Protein AF-A0A7X8X219-F1 (afdb_monomer_lite)

pLDDT: mean 74.08, std 13.97, range [48.91, 96.44]

Sequence (73 aa):
MQISLKHSNMKIRKKITNILYHIMMIIICLIALYPFVWTFTASFKTASQIYSGNPFKIIPNPFTLENYRQLFS

Radius of gyration: 24.03 Å; chains: 1; bounding box: 53×21×67 Å

Foldseek 3Di:
DPPVPPVVVVVVVVVVVVVVVVVVVVVVVVVVCVVVLLVVQVQQEDPCCCVVNDSNPSHHVPRHPVVVVVVVD

Secondary structure (DSSP, 8-state):
--STTHHHHHHHHHHHHHHHHHHHHHHHHHHHHHHHHHHHHHTTS-HHHHHHS-TT--S-SS---HHHHHH--

Structure (mmCIF, N/CA/C/O backbone):
data_AF-A0A7X8X219-F1
#
_entry.id   AF-A0A7X8X219-F1
#
loop_
_atom_site.group_PDB
_atom_site.id
_atom_site.type_symbol
_atom_site.label_atom_id
_atom_site.label_alt_id
_atom_site.label_comp_id
_atom_site.label_asym_id
_atom_site.label_entity_id
_atom_site.label_seq_id
_atom_site.pdbx_PDB_ins_code
_atom_site.Cartn_x
_atom_site.Cartn_y
_atom_site.Cartn_z
_atom_site.occupancy
_atom_site.B_iso_or_equiv
_atom_site.auth_seq_id
_atom_site.auth_comp_id
_atom_site.auth_asym_id
_atom_site.auth_atom_id
_atom_site.pdbx_PDB_model_num
ATOM 1 N N . MET A 1 1 ? -33.241 -2.780 43.093 1.00 48.91 1 MET A N 1
ATOM 2 C CA . MET A 1 1 ? -33.346 -3.158 41.663 1.00 48.91 1 MET A CA 1
ATOM 3 C C . MET A 1 1 ? -32.565 -2.185 40.754 1.00 48.91 1 MET A C 1
ATOM 5 O O . MET A 1 1 ? -33.105 -1.686 39.788 1.00 48.91 1 MET A O 1
ATOM 9 N N . GLN A 1 2 ? -31.291 -1.884 41.056 1.00 54.22 2 GLN A N 1
ATOM 10 C CA . GLN A 1 2 ? -30.434 -0.976 40.249 1.00 54.22 2 GLN A CA 1
ATOM 11 C C . GLN A 1 2 ? -29.086 -1.618 39.857 1.00 54.22 2 GLN A C 1
ATOM 13 O O . GLN A 1 2 ? -28.291 -1.060 39.109 1.00 54.22 2 GLN A O 1
ATOM 18 N N . ILE A 1 3 ? -28.821 -2.832 40.344 1.00 58.16 3 ILE A N 1
ATOM 19 C CA . ILE A 1 3 ? -27.518 -3.498 40.215 1.00 58.16 3 ILE A CA 1
ATOM 20 C C . ILE A 1 3 ? -27.404 -4.235 38.861 1.00 58.16 3 ILE A C 1
ATOM 22 O O . ILE A 1 3 ? -26.309 -4.429 38.341 1.00 58.16 3 ILE A O 1
ATOM 26 N N . SER A 1 4 ? -28.538 -4.568 38.227 1.00 51.34 4 SER A N 1
ATOM 27 C CA . SER A 1 4 ? -28.587 -5.371 36.994 1.00 51.34 4 SER A CA 1
ATOM 28 C C . SER A 1 4 ? -28.229 -4.606 35.710 1.00 51.34 4 SER A C 1
ATOM 30 O O . SER A 1 4 ? -27.870 -5.234 34.717 1.00 51.34 4 SER A O 1
ATOM 32 N N . LEU A 1 5 ? -28.286 -3.267 35.697 1.00 57.62 5 LEU A N 1
ATOM 33 C CA . LEU A 1 5 ? -28.077 -2.472 34.471 1.00 57.62 5 LEU A CA 1
ATOM 34 C C . LEU A 1 5 ? -26.619 -2.023 34.256 1.00 57.62 5 LEU A C 1
ATOM 36 O O . LEU A 1 5 ? -26.247 -1.587 33.166 1.00 57.62 5 LEU A O 1
ATOM 40 N N . LYS A 1 6 ? -25.747 -2.162 35.263 1.00 51.88 6 LYS A N 1
ATOM 41 C CA . LYS A 1 6 ? -24.342 -1.720 35.168 1.00 51.88 6 LYS A CA 1
ATOM 42 C C . LYS A 1 6 ? -23.436 -2.732 34.450 1.00 51.88 6 LYS A C 1
ATOM 44 O O . LYS A 1 6 ? -22.409 -2.356 33.888 1.00 51.88 6 LYS A O 1
ATOM 49 N N . HIS A 1 7 ? -23.823 -4.008 34.419 1.00 51.62 7 HIS A N 1
ATOM 50 C CA . HIS A 1 7 ? -22.976 -5.089 33.905 1.00 51.62 7 HIS A CA 1
ATOM 51 C C . HIS A 1 7 ? -22.947 -5.181 32.362 1.00 51.62 7 HIS A C 1
ATOM 53 O O . HIS A 1 7 ? -21.965 -5.665 31.796 1.00 51.62 7 HIS A O 1
ATOM 59 N N . SER A 1 8 ? -23.973 -4.679 31.658 1.00 54.00 8 SER A N 1
ATOM 60 C CA . SER A 1 8 ? -24.014 -4.685 30.181 1.00 54.00 8 SER A CA 1
ATOM 61 C C . SER A 1 8 ? -23.024 -3.686 29.567 1.00 54.00 8 SER A C 1
ATOM 63 O O . SER A 1 8 ? -22.328 -3.998 28.598 1.00 54.00 8 SER A O 1
ATOM 65 N N . ASN A 1 9 ? -22.879 -2.517 30.194 1.00 56.28 9 ASN A N 1
ATOM 66 C CA . ASN A 1 9 ? -22.030 -1.421 29.728 1.00 56.28 9 ASN A CA 1
ATOM 67 C C . ASN A 1 9 ? -20.534 -1.782 29.706 1.00 56.28 9 ASN A C 1
ATOM 69 O O . ASN A 1 9 ? -19.806 -1.370 28.804 1.00 56.28 9 ASN A O 1
ATOM 73 N N . MET A 1 10 ? -20.070 -2.598 30.658 1.00 60.41 10 MET A N 1
ATOM 74 C CA . MET A 1 10 ? -18.670 -3.041 30.737 1.00 60.41 10 MET A CA 1
ATOM 75 C C . MET A 1 10 ? -18.291 -3.986 29.586 1.00 60.41 10 MET A C 1
ATOM 77 O O . MET A 1 10 ? -17.202 -3.876 29.020 1.00 60.41 10 MET A O 1
ATOM 81 N N . LYS A 1 11 ? -19.196 -4.905 29.217 1.00 62.00 11 LYS A N 1
ATOM 82 C CA . LYS A 1 11 ? -18.974 -5.878 28.134 1.00 62.00 11 LYS A CA 1
ATOM 83 C C . LYS A 1 11 ? -19.013 -5.207 26.757 1.00 62.00 11 LYS A C 1
ATOM 85 O O . LYS A 1 11 ? -18.173 -5.506 25.911 1.00 62.00 11 LYS A O 1
ATOM 90 N N . ILE A 1 12 ? -19.933 -4.261 26.558 1.00 73.19 12 ILE A N 1
ATOM 91 C CA . ILE A 1 12 ? -20.068 -3.493 25.309 1.00 73.19 12 ILE A CA 1
ATOM 92 C C . ILE A 1 12 ? -18.857 -2.585 25.078 1.00 73.19 12 ILE A C 1
ATOM 94 O O . ILE A 1 12 ? -18.284 -2.616 23.991 1.00 73.19 12 ILE A O 1
ATOM 98 N N . ARG A 1 13 ? -18.399 -1.850 26.103 1.00 73.06 13 ARG A N 1
ATOM 99 C CA . ARG A 1 13 ? -17.184 -1.020 26.004 1.00 73.06 13 ARG A CA 1
ATOM 100 C C . ARG A 1 13 ? -15.957 -1.852 25.631 1.00 73.06 13 ARG A C 1
ATOM 102 O O . ARG A 1 13 ? -15.259 -1.493 24.692 1.00 73.06 13 ARG A O 1
ATOM 109 N N . LYS A 1 14 ? -15.751 -3.009 26.279 1.00 77.25 14 LYS A N 1
ATOM 110 C CA . LYS A 1 14 ? -14.667 -3.942 25.919 1.00 77.25 14 LYS A CA 1
ATOM 111 C C . LYS A 1 14 ? -14.765 -4.432 24.472 1.00 77.25 14 LYS A C 1
ATOM 113 O O . LYS A 1 14 ? -13.748 -4.479 23.788 1.00 77.25 14 LYS A O 1
ATOM 118 N N . LYS A 1 15 ? -15.968 -4.766 23.988 1.00 82.12 15 LYS A N 1
ATOM 119 C CA . LYS A 1 15 ? -16.172 -5.225 22.604 1.00 82.12 15 LYS A CA 1
ATOM 120 C C . LYS A 1 15 ? -15.839 -4.129 21.586 1.00 82.12 15 LYS A C 1
ATOM 122 O O . LYS A 1 15 ? -15.158 -4.411 20.607 1.00 82.12 15 LYS A O 1
ATOM 127 N N . ILE A 1 16 ? -16.258 -2.888 21.846 1.00 88.50 16 ILE A N 1
ATOM 128 C CA . ILE A 1 16 ? -15.967 -1.727 20.990 1.00 88.50 16 ILE A CA 1
ATOM 129 C C . ILE A 1 16 ? -14.465 -1.429 20.967 1.00 88.50 16 ILE A C 1
ATOM 131 O O . ILE A 1 16 ? -13.899 -1.288 19.888 1.00 88.50 16 ILE A O 1
ATOM 135 N N . THR A 1 17 ? -13.804 -1.392 22.128 1.00 87.19 17 THR A N 1
ATOM 136 C CA . THR A 1 17 ? -12.349 -1.184 22.200 1.00 87.19 17 THR A CA 1
ATOM 137 C C . THR A 1 17 ? -11.593 -2.268 21.437 1.00 8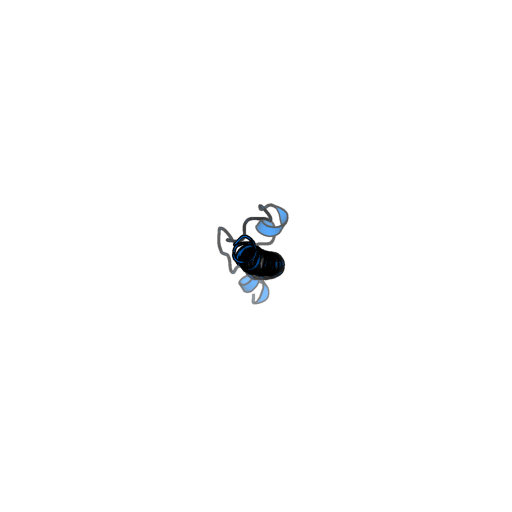7.19 17 THR A C 1
ATOM 139 O O . THR A 1 17 ? -10.651 -1.957 20.714 1.00 87.19 17 THR A O 1
ATOM 142 N N . ASN A 1 18 ? -12.026 -3.527 21.540 1.00 91.88 18 ASN A N 1
ATOM 143 C CA . ASN A 1 18 ? -11.383 -4.623 20.824 1.00 91.88 18 ASN A CA 1
ATOM 144 C C . ASN A 1 18 ? -11.558 -4.493 19.301 1.00 91.88 18 ASN A C 1
ATOM 146 O O . ASN A 1 18 ? -10.590 -4.641 18.563 1.00 91.88 18 ASN A O 1
ATOM 150 N N . ILE A 1 19 ? -12.763 -4.149 18.832 1.00 94.56 19 ILE A N 1
ATOM 151 C CA . ILE A 1 19 ? -13.032 -3.896 17.407 1.00 94.56 19 ILE A CA 1
ATOM 152 C C . ILE A 1 19 ? -12.180 -2.730 16.896 1.00 94.56 19 ILE A C 1
ATOM 154 O O . ILE A 1 19 ? -11.533 -2.859 15.860 1.00 94.56 19 ILE A O 1
ATOM 158 N N . LEU A 1 20 ? -12.123 -1.622 17.640 1.00 94.50 20 LEU A N 1
ATOM 159 C CA . LEU A 1 20 ? -11.303 -0.467 17.278 1.00 94.50 20 LEU A CA 1
ATOM 160 C C . LEU A 1 20 ? -9.819 -0.842 17.188 1.00 94.50 20 LEU A C 1
ATOM 162 O O . LEU A 1 20 ? -9.156 -0.463 16.229 1.00 94.50 20 LEU A O 1
ATOM 166 N N . TYR A 1 21 ? -9.317 -1.634 18.137 1.00 94.75 21 TYR A N 1
ATOM 167 C CA . TYR A 1 21 ? -7.944 -2.136 18.110 1.00 94.75 21 TYR A CA 1
ATOM 168 C C . TYR A 1 21 ? -7.660 -2.970 16.855 1.00 94.75 21 TYR A C 1
ATOM 170 O O . TYR A 1 21 ? -6.630 -2.785 16.212 1.00 94.75 21 TYR A O 1
ATOM 178 N N . HIS A 1 22 ? -8.588 -3.848 16.466 1.00 94.44 22 HIS A N 1
ATOM 179 C CA . HIS A 1 22 ? -8.421 -4.676 15.269 1.00 94.44 22 HIS A CA 1
ATOM 180 C C . HIS A 1 22 ? -8.440 -3.821 13.997 1.00 94.44 22 HIS A C 1
ATOM 182 O O . HIS A 1 22 ? -7.598 -4.012 13.125 1.00 94.44 22 HIS A O 1
ATOM 188 N N . ILE A 1 23 ? -9.336 -2.832 13.911 1.00 96.44 23 ILE A N 1
ATOM 189 C CA . ILE A 1 23 ? -9.381 -1.885 12.786 1.00 96.44 23 ILE A CA 1
ATOM 190 C C . ILE A 1 23 ? -8.070 -1.095 12.689 1.00 96.44 23 ILE A C 1
ATOM 192 O O . ILE A 1 23 ? -7.495 -0.993 11.609 1.00 96.44 23 ILE A O 1
ATOM 196 N N . MET A 1 24 ? -7.566 -0.581 13.814 1.00 96.25 24 MET A N 1
ATOM 197 C CA . MET A 1 24 ? -6.281 0.123 13.871 1.00 96.25 24 MET A CA 1
ATOM 198 C C . MET A 1 24 ? -5.128 -0.774 13.407 1.00 96.25 24 MET A C 1
ATOM 200 O O . MET A 1 24 ? -4.318 -0.342 12.593 1.00 96.25 24 MET A O 1
ATOM 204 N N . MET A 1 25 ? -5.085 -2.032 13.852 1.00 95.31 25 MET A N 1
ATOM 205 C CA . MET A 1 25 ? -4.074 -2.999 13.409 1.00 95.31 25 MET A CA 1
ATOM 206 C C . MET A 1 25 ? -4.146 -3.293 11.909 1.00 95.31 25 MET A C 1
ATOM 208 O O . MET A 1 25 ? -3.110 -3.331 11.246 1.00 95.31 25 MET A O 1
ATOM 212 N N . ILE A 1 26 ? -5.350 -3.438 11.348 1.00 95.69 26 ILE A N 1
ATOM 213 C CA . ILE A 1 26 ? -5.539 -3.621 9.902 1.00 95.69 26 ILE A CA 1
ATOM 214 C C . ILE A 1 26 ? -5.018 -2.400 9.136 1.00 95.69 26 ILE A C 1
ATOM 216 O O . ILE A 1 26 ? -4.293 -2.561 8.158 1.00 95.69 26 ILE A O 1
ATOM 220 N N . ILE A 1 27 ? -5.325 -1.183 9.594 1.00 95.88 27 ILE A N 1
ATOM 221 C CA . ILE A 1 27 ? -4.840 0.053 8.965 1.00 95.88 27 ILE A CA 1
ATOM 222 C C . ILE A 1 27 ? -3.310 0.120 9.003 1.00 95.88 27 ILE A C 1
ATOM 224 O O . ILE A 1 27 ? -2.691 0.404 7.980 1.00 95.88 27 ILE A O 1
ATOM 228 N N . ILE A 1 28 ? -2.692 -0.193 10.144 1.00 94.38 28 ILE A N 1
ATOM 229 C CA . ILE A 1 28 ? -1.228 -0.240 10.275 1.00 94.38 28 ILE A CA 1
ATOM 230 C C . ILE A 1 28 ? -0.635 -1.254 9.290 1.00 94.38 28 ILE A C 1
ATOM 232 O O . ILE A 1 28 ? 0.345 -0.952 8.612 1.00 94.38 28 ILE A O 1
ATOM 236 N N . CYS A 1 29 ? -1.252 -2.428 9.160 1.00 95.06 29 CYS A N 1
ATOM 237 C CA . CYS A 1 29 ? -0.822 -3.453 8.213 1.00 95.06 29 CYS A CA 1
ATOM 238 C C . CYS A 1 29 ? -0.918 -2.966 6.755 1.00 95.06 29 CYS A C 1
ATOM 240 O O . CYS A 1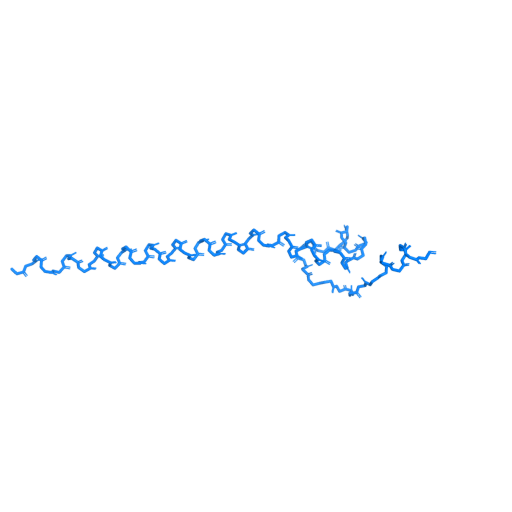 29 ? 0.024 -3.137 5.984 1.00 95.06 29 CYS A O 1
ATOM 242 N N . LEU A 1 30 ? -2.006 -2.284 6.384 1.00 93.38 30 LEU A N 1
ATOM 243 C CA . LEU A 1 30 ? -2.181 -1.701 5.048 1.00 93.38 30 LEU A CA 1
ATOM 244 C C . LEU A 1 30 ? -1.154 -0.599 4.749 1.00 93.38 30 LEU A C 1
ATOM 246 O O . LEU A 1 30 ? -0.615 -0.545 3.644 1.00 93.38 30 LEU A O 1
ATOM 250 N N . ILE A 1 31 ? -0.840 0.248 5.732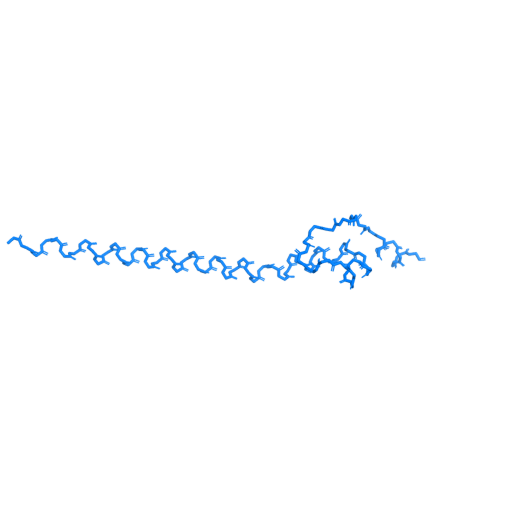 1.00 92.12 31 ILE A N 1
ATOM 251 C CA . ILE A 1 31 ? 0.215 1.265 5.608 1.00 92.12 31 ILE A CA 1
ATOM 252 C C . ILE A 1 31 ? 1.580 0.592 5.430 1.00 92.12 31 ILE A C 1
ATOM 254 O O . ILE A 1 31 ? 2.363 1.015 4.584 1.00 92.12 31 ILE A O 1
ATOM 258 N N . ALA A 1 32 ? 1.856 -0.483 6.170 1.00 90.62 32 ALA A N 1
ATOM 259 C CA . ALA A 1 32 ? 3.092 -1.246 6.023 1.00 90.62 32 ALA A CA 1
ATOM 260 C C . ALA A 1 32 ? 3.197 -1.952 4.658 1.00 90.62 32 ALA A C 1
ATOM 262 O O . ALA A 1 32 ? 4.299 -2.106 4.140 1.00 90.62 32 ALA A O 1
ATOM 263 N N . LEU A 1 33 ? 2.070 -2.336 4.047 1.00 91.31 33 LEU A N 1
ATOM 264 C CA . LEU A 1 33 ? 2.005 -2.918 2.700 1.00 91.31 33 LEU A CA 1
ATOM 265 C C . LEU A 1 33 ? 2.229 -1.885 1.584 1.00 91.31 33 LEU A C 1
ATOM 267 O O . LEU A 1 33 ? 2.702 -2.251 0.507 1.00 91.31 33 LEU A O 1
ATOM 271 N N . TYR A 1 34 ? 1.931 -0.605 1.825 1.00 86.56 34 TYR A N 1
ATOM 272 C CA . TYR A 1 34 ? 2.104 0.470 0.842 1.00 86.56 34 TYR A CA 1
ATOM 273 C C . TYR A 1 34 ? 3.496 0.497 0.174 1.00 86.56 34 TYR A C 1
ATOM 275 O O . TYR A 1 34 ? 3.541 0.446 -1.057 1.00 86.56 34 TYR A O 1
ATOM 283 N N . PRO A 1 35 ? 4.634 0.524 0.904 1.00 85.88 35 PRO A N 1
ATOM 284 C CA . PRO A 1 35 ? 5.959 0.541 0.280 1.00 85.88 35 PRO A CA 1
ATOM 285 C C . PRO A 1 35 ? 6.258 -0.718 -0.548 1.00 85.88 35 PRO A C 1
ATOM 287 O O . PRO A 1 35 ? 6.961 -0.624 -1.555 1.00 85.88 35 PRO A O 1
ATOM 290 N N . PHE A 1 36 ? 5.702 -1.881 -0.190 1.00 87.38 36 PHE A N 1
ATOM 291 C CA . PHE A 1 36 ? 5.862 -3.109 -0.979 1.00 87.38 36 PHE A CA 1
ATOM 292 C C . PHE A 1 36 ? 5.137 -3.009 -2.319 1.00 87.38 36 PHE A C 1
ATOM 294 O O . PHE A 1 36 ? 5.730 -3.278 -3.363 1.00 87.38 36 PHE A O 1
ATOM 301 N N . VAL A 1 37 ? 3.876 -2.568 -2.302 1.00 85.38 37 VAL A N 1
ATOM 302 C CA . VAL A 1 37 ? 3.089 -2.357 -3.527 1.00 85.38 37 VAL A CA 1
ATOM 303 C C . VAL A 1 37 ? 3.740 -1.279 -4.395 1.00 85.38 37 VAL A C 1
ATOM 305 O O . VAL A 1 37 ? 3.877 -1.449 -5.608 1.00 85.38 37 VAL A O 1
ATOM 308 N N . TRP A 1 38 ? 4.205 -0.193 -3.779 1.00 84.88 38 TRP A N 1
ATOM 309 C CA . TRP A 1 38 ? 4.921 0.866 -4.479 1.00 84.88 38 TRP A CA 1
ATOM 310 C C . TRP A 1 38 ? 6.185 0.339 -5.162 1.00 84.88 38 TRP A C 1
ATOM 312 O O . TRP A 1 38 ? 6.368 0.570 -6.351 1.00 84.88 38 TRP A O 1
ATOM 322 N N . THR A 1 39 ? 7.002 -0.448 -4.461 1.00 81.69 39 THR A N 1
ATOM 323 C CA . THR A 1 39 ? 8.239 -1.023 -5.014 1.00 81.69 39 THR A CA 1
ATOM 324 C C . THR A 1 39 ? 7.951 -2.008 -6.145 1.00 81.69 39 THR A C 1
ATOM 326 O O . THR A 1 39 ? 8.584 -1.948 -7.199 1.00 81.69 39 THR A O 1
ATOM 329 N N . PHE A 1 40 ? 6.948 -2.871 -5.974 1.00 82.94 40 PHE A N 1
ATOM 330 C CA . PHE A 1 40 ? 6.527 -3.808 -7.013 1.00 82.94 40 PHE A CA 1
ATOM 331 C C . PHE A 1 40 ? 6.089 -3.075 -8.287 1.00 82.94 40 PHE A C 1
ATOM 333 O O . PHE A 1 40 ? 6.526 -3.409 -9.385 1.00 82.94 40 PHE A O 1
ATOM 340 N N . THR A 1 41 ? 5.280 -2.021 -8.147 1.00 75.94 41 THR A N 1
ATOM 341 C CA . THR A 1 41 ? 4.861 -1.199 -9.294 1.00 75.94 41 THR A CA 1
ATOM 342 C C . THR A 1 41 ? 5.993 -0.349 -9.870 1.00 75.94 41 THR A C 1
ATOM 344 O O . THR A 1 41 ? 6.024 -0.133 -11.082 1.00 75.94 41 THR A O 1
ATOM 347 N N . ALA A 1 42 ? 6.946 0.096 -9.045 1.00 75.12 42 ALA A N 1
ATOM 348 C CA . ALA A 1 42 ? 8.128 0.836 -9.477 1.00 75.12 42 ALA A CA 1
ATOM 349 C C . ALA A 1 42 ? 9.025 0.013 -10.407 1.00 75.12 42 ALA A C 1
ATOM 351 O O . ALA A 1 42 ? 9.587 0.578 -11.342 1.00 75.12 42 ALA A O 1
ATOM 352 N N . SER A 1 43 ? 9.053 -1.313 -10.245 1.00 74.50 43 SER A N 1
ATOM 353 C CA . SER A 1 43 ? 9.721 -2.237 -11.173 1.00 74.50 43 SER A CA 1
ATOM 354 C C . SER A 1 43 ? 9.216 -2.129 -12.623 1.00 74.50 43 SER A C 1
ATOM 356 O O . SER A 1 43 ? 9.935 -2.480 -13.555 1.00 74.50 43 SER A O 1
ATOM 358 N N . PHE A 1 44 ? 7.996 -1.618 -12.830 1.00 74.06 44 PHE A N 1
ATOM 359 C CA . PHE A 1 44 ? 7.375 -1.415 -14.147 1.00 74.06 44 PHE A CA 1
ATOM 360 C C . PHE A 1 44 ? 7.336 0.061 -14.596 1.00 74.06 44 PHE A C 1
ATOM 362 O O . PHE A 1 44 ? 6.789 0.372 -15.658 1.00 74.06 44 PHE A O 1
ATOM 369 N N . LYS A 1 45 ? 7.873 0.994 -13.795 1.00 71.38 45 LYS A N 1
ATOM 370 C CA . LYS A 1 45 ? 7.965 2.428 -14.129 1.00 71.38 45 LYS A CA 1
ATOM 371 C C . LYS A 1 45 ? 9.288 2.726 -14.833 1.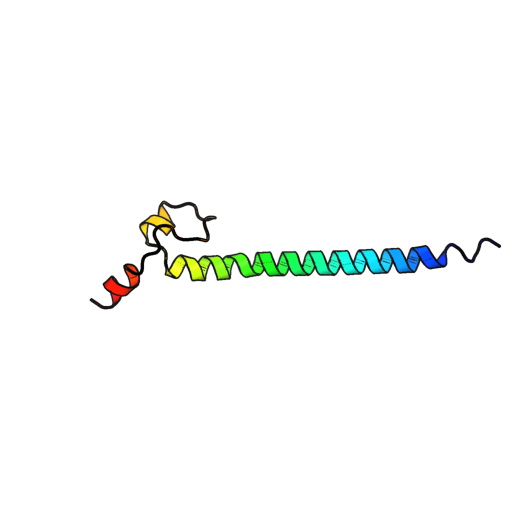00 71.38 45 LYS A C 1
ATOM 373 O O . LYS A 1 45 ? 10.325 2.171 -14.485 1.00 71.38 45 LYS A O 1
ATOM 378 N N . THR A 1 46 ? 9.284 3.652 -15.790 1.00 70.88 46 THR A N 1
ATOM 379 C CA . THR A 1 46 ? 10.534 4.164 -16.384 1.00 70.88 46 THR A CA 1
ATOM 380 C C . THR A 1 46 ? 11.282 5.065 -15.398 1.00 70.88 46 THR A C 1
ATOM 382 O O . THR A 1 46 ? 10.665 5.659 -14.511 1.00 70.88 46 THR A O 1
ATOM 385 N N . ALA A 1 47 ? 12.598 5.244 -15.579 1.00 68.69 47 ALA A N 1
ATOM 386 C CA . ALA A 1 47 ? 13.389 6.167 -14.754 1.00 68.69 47 ALA A CA 1
ATOM 387 C C . ALA A 1 47 ? 12.775 7.583 -14.728 1.00 68.69 47 ALA A C 1
ATOM 389 O O . ALA A 1 47 ? 12.599 8.169 -13.664 1.00 68.69 47 ALA A O 1
ATOM 390 N N . SER A 1 48 ? 12.329 8.096 -15.881 1.00 66.38 48 SER A N 1
ATOM 391 C CA . SER A 1 48 ? 11.648 9.397 -15.962 1.00 66.38 48 SER A CA 1
ATOM 392 C C . SER A 1 48 ? 10.347 9.449 -15.142 1.00 66.38 48 SER A C 1
ATOM 394 O O . SER A 1 48 ? 10.075 10.461 -14.506 1.00 66.38 48 SER A O 1
ATOM 396 N N . GLN A 1 49 ? 9.564 8.367 -15.053 1.00 66.38 49 GLN A N 1
ATOM 397 C CA . GLN A 1 49 ? 8.372 8.336 -14.190 1.00 66.38 49 GLN A CA 1
ATOM 398 C C . GLN A 1 49 ? 8.698 8.286 -12.695 1.00 66.38 49 GLN A C 1
ATOM 400 O O . GLN A 1 49 ? 7.892 8.756 -11.893 1.00 66.38 49 GLN A O 1
ATOM 405 N N . ILE A 1 50 ? 9.834 7.701 -12.313 1.00 71.56 50 ILE A N 1
ATOM 406 C CA . ILE A 1 50 ? 10.270 7.637 -10.913 1.00 71.56 50 ILE A CA 1
ATOM 407 C C . ILE A 1 50 ? 10.784 9.010 -10.457 1.00 71.56 50 ILE A C 1
ATOM 409 O O . ILE A 1 50 ? 10.430 9.454 -9.368 1.00 71.56 50 ILE A O 1
ATOM 413 N N . TYR A 1 51 ? 11.564 9.700 -11.297 1.00 71.44 51 TYR A N 1
ATOM 414 C CA . TYR A 1 51 ? 12.184 10.987 -10.949 1.00 71.44 51 TYR A CA 1
ATOM 415 C C . TYR A 1 51 ? 11.323 12.218 -11.273 1.00 71.44 51 TYR A C 1
ATO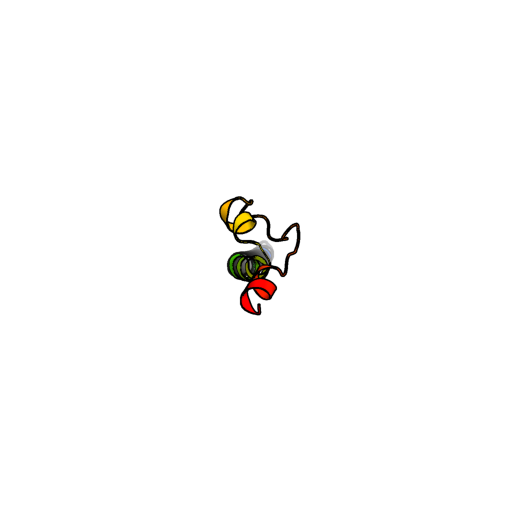M 417 O O . TYR A 1 51 ? 11.472 13.248 -10.622 1.00 71.44 51 TYR A O 1
ATOM 425 N N . SER A 1 52 ? 10.431 12.140 -12.265 1.00 68.94 52 SER A N 1
ATOM 426 C CA . SER A 1 52 ? 9.603 13.271 -12.727 1.00 68.94 52 SER A CA 1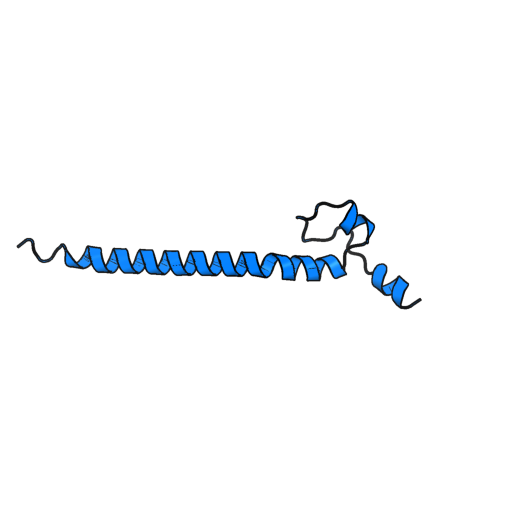
ATOM 427 C C . SER A 1 52 ? 8.098 13.047 -12.535 1.00 68.94 52 SER A C 1
ATOM 429 O O . SER A 1 52 ? 7.302 13.952 -12.778 1.00 68.94 52 SER A O 1
ATOM 431 N N . GLY A 1 53 ? 7.684 11.843 -12.129 1.00 68.94 53 GLY A N 1
ATOM 432 C CA . GLY A 1 53 ? 6.283 11.500 -11.894 1.00 68.94 53 GLY A CA 1
ATOM 433 C C . GLY A 1 53 ? 5.838 11.712 -10.447 1.00 68.94 53 GLY A C 1
ATOM 434 O O . GLY A 1 53 ? 6.632 11.951 -9.544 1.00 68.94 53 GLY A O 1
ATOM 435 N N . ASN A 1 54 ? 4.529 11.600 -10.214 1.00 71.62 54 ASN A N 1
ATOM 436 C CA . ASN A 1 54 ? 3.973 11.681 -8.866 1.00 71.62 54 ASN A CA 1
ATOM 437 C C . ASN A 1 54 ? 4.305 10.391 -8.076 1.00 71.62 54 ASN A C 1
ATOM 439 O O . ASN A 1 54 ? 3.847 9.314 -8.482 1.00 71.62 54 ASN A O 1
ATOM 443 N N . PRO A 1 55 ? 5.031 10.477 -6.944 1.00 67.25 55 PRO A N 1
ATOM 444 C CA . PRO A 1 55 ? 5.430 9.313 -6.153 1.00 67.25 55 PRO A CA 1
ATOM 445 C C . PRO A 1 55 ? 4.241 8.573 -5.524 1.00 67.25 55 PRO A C 1
ATOM 447 O O . PRO A 1 55 ? 4.357 7.387 -5.243 1.00 67.25 55 PRO A O 1
ATOM 450 N N . PHE A 1 56 ? 3.076 9.208 -5.362 1.00 68.38 56 PHE A N 1
ATOM 451 C CA . PHE A 1 56 ? 1.863 8.556 -4.843 1.00 68.38 56 PHE A CA 1
ATOM 452 C C . PHE A 1 56 ? 1.070 7.792 -5.911 1.00 68.38 56 PHE A C 1
ATOM 454 O O . PHE A 1 56 ? 0.084 7.117 -5.607 1.00 68.38 56 PHE A O 1
ATOM 461 N N . LYS A 1 57 ? 1.468 7.882 -7.184 1.00 69.88 57 LYS A N 1
ATOM 462 C CA . LYS A 1 57 ? 0.765 7.211 -8.277 1.00 69.88 57 LYS A CA 1
ATOM 463 C C . LYS A 1 57 ? 1.205 5.750 -8.350 1.00 69.88 57 LYS A C 1
ATOM 465 O O . LYS A 1 57 ? 2.218 5.447 -8.969 1.00 69.88 57 LYS A O 1
ATOM 470 N N . ILE A 1 58 ? 0.438 4.842 -7.754 1.00 67.44 58 ILE A N 1
ATOM 471 C CA . ILE A 1 58 ? 0.741 3.397 -7.742 1.00 67.44 58 ILE A CA 1
ATOM 472 C C . ILE A 1 58 ? 0.653 2.796 -9.157 1.00 67.44 58 ILE A C 1
ATOM 474 O O . ILE A 1 58 ? 1.515 2.027 -9.564 1.00 67.44 58 ILE A O 1
ATOM 478 N N . ILE A 1 59 ? -0.343 3.194 -9.953 1.00 69.31 59 ILE A N 1
ATOM 479 C CA . ILE A 1 59 ? -0.553 2.642 -11.299 1.00 69.31 59 ILE A CA 1
ATOM 480 C C . ILE A 1 59 ? 0.360 3.369 -12.311 1.00 69.31 59 ILE A C 1
ATOM 482 O O . ILE A 1 59 ? 0.195 4.581 -12.510 1.00 69.31 59 ILE A O 1
ATOM 486 N N . PRO A 1 60 ? 1.330 2.683 -12.950 1.00 62.12 60 PRO A N 1
ATOM 487 C CA . PRO A 1 60 ? 2.165 3.273 -13.995 1.00 62.12 60 PRO A CA 1
ATOM 488 C C . PRO A 1 60 ? 1.312 3.617 -15.224 1.00 62.12 60 PRO A C 1
ATOM 490 O O . PRO A 1 60 ? 0.423 2.862 -15.608 1.00 62.12 60 PRO A O 1
ATOM 493 N N . ASN A 1 61 ? 1.556 4.776 -15.837 1.00 59.12 61 ASN A N 1
ATOM 494 C CA . ASN A 1 61 ? 0.873 5.170 -17.070 1.00 59.12 61 ASN A CA 1
ATOM 495 C C . ASN A 1 61 ? 1.809 6.046 -17.928 1.00 59.12 61 ASN A C 1
ATOM 497 O O . ASN A 1 61 ? 2.052 7.191 -17.528 1.00 59.12 61 ASN A O 1
ATOM 501 N N . PRO A 1 62 ? 2.374 5.538 -19.042 1.00 64.50 62 PRO A N 1
ATOM 502 C CA . PRO A 1 62 ? 2.180 4.197 -19.615 1.00 64.50 62 PRO A CA 1
ATOM 503 C C . PRO A 1 62 ? 2.846 3.086 -18.780 1.00 64.50 62 PRO A C 1
ATOM 505 O O . PRO A 1 62 ? 3.831 3.337 -18.088 1.00 64.50 62 PRO A O 1
ATOM 508 N N . PHE A 1 63 ? 2.294 1.870 -18.833 1.00 65.44 63 PHE A N 1
ATOM 509 C CA . PHE A 1 63 ? 2.950 0.650 -18.344 1.00 65.44 63 PHE A CA 1
ATOM 510 C C . PHE A 1 63 ? 4.033 0.260 -19.355 1.00 65.44 63 PHE A C 1
ATOM 512 O O . PHE A 1 63 ? 3.717 0.076 -20.531 1.00 65.44 63 PHE A O 1
ATOM 519 N N . THR A 1 64 ? 5.300 0.174 -18.941 1.00 64.94 64 THR A N 1
ATOM 520 C CA . THR A 1 64 ? 6.407 -0.086 -19.877 1.00 64.94 64 THR A CA 1
ATOM 521 C C . THR A 1 64 ? 7.285 -1.223 -19.369 1.00 64.94 64 THR A C 1
ATOM 523 O O . THR A 1 64 ? 7.652 -1.254 -18.198 1.00 64.94 64 THR A O 1
ATOM 526 N N . LEU A 1 65 ? 7.668 -2.123 -20.271 1.00 66.75 65 LEU A N 1
ATOM 527 C CA . LEU A 1 65 ? 8.672 -3.168 -20.037 1.00 66.75 65 LEU A CA 1
ATOM 528 C C . LEU A 1 65 ? 10.037 -2.764 -20.623 1.00 66.75 65 LEU A C 1
ATOM 530 O O . LEU A 1 65 ? 10.902 -3.612 -20.823 1.00 66.75 65 LEU A O 1
ATOM 534 N N . GLU A 1 66 ? 10.224 -1.475 -20.922 1.00 65.62 66 GLU A N 1
ATOM 535 C CA . GLU A 1 66 ? 11.399 -0.983 -21.645 1.00 65.62 66 GLU A CA 1
ATOM 536 C C . GLU A 1 66 ? 12.686 -1.191 -20.846 1.00 65.62 66 GLU A C 1
ATOM 538 O O . GLU A 1 66 ? 13.668 -1.666 -21.401 1.00 65.62 66 GLU A O 1
ATOM 543 N N . ASN A 1 67 ? 12.650 -0.987 -19.522 1.00 63.03 67 ASN A N 1
ATOM 544 C CA . ASN A 1 67 ? 13.785 -1.298 -18.643 1.00 63.03 67 ASN A CA 1
ATOM 545 C C . ASN A 1 67 ? 14.230 -2.766 -18.773 1.00 63.03 67 ASN A C 1
ATOM 547 O O . ASN A 1 67 ? 15.420 -3.052 -18.724 1.00 63.03 67 ASN A O 1
ATOM 551 N N . TYR A 1 68 ? 13.293 -3.703 -18.959 1.00 62.03 68 TYR A N 1
ATOM 552 C CA . TYR A 1 68 ? 13.628 -5.115 -19.150 1.00 62.03 68 TYR A CA 1
ATOM 553 C C . TYR A 1 68 ? 14.165 -5.383 -20.556 1.00 62.03 68 TYR A C 1
ATOM 555 O O . TYR A 1 68 ? 15.120 -6.138 -20.691 1.00 62.03 68 TYR A O 1
ATOM 563 N N . ARG A 1 69 ? 13.621 -4.747 -21.604 1.00 61.41 69 ARG A N 1
ATOM 564 C CA . ARG A 1 69 ? 14.189 -4.871 -22.961 1.00 61.41 69 ARG A CA 1
ATOM 565 C C . ARG A 1 69 ? 15.623 -4.353 -23.030 1.00 61.41 69 ARG A C 1
ATOM 567 O O . ARG A 1 69 ? 16.451 -4.996 -23.656 1.00 61.41 69 ARG A O 1
ATOM 574 N N . GLN A 1 70 ? 15.911 -3.237 -22.363 1.00 62.78 70 GLN A N 1
ATOM 575 C CA . GLN A 1 70 ? 17.236 -2.617 -22.352 1.00 62.78 70 GLN A CA 1
ATOM 576 C C . GLN A 1 70 ? 18.280 -3.442 -21.581 1.00 62.78 70 GLN A C 1
ATOM 578 O O . GLN A 1 70 ? 19.463 -3.346 -21.877 1.00 62.78 70 GLN A O 1
ATOM 583 N N . LEU A 1 71 ? 17.854 -4.256 -20.607 1.00 63.94 71 LEU A N 1
ATOM 584 C CA . LEU A 1 71 ? 18.731 -5.162 -19.852 1.00 63.94 71 LEU A CA 1
ATOM 585 C C . LEU A 1 71 ? 19.090 -6.449 -20.611 1.00 63.94 71 LEU A C 1
ATOM 587 O O . LEU A 1 71 ? 20.083 -7.088 -20.274 1.00 63.94 71 LEU A O 1
ATOM 591 N N . PHE A 1 72 ? 18.275 -6.853 -21.588 1.00 66.12 72 PHE A N 1
ATOM 592 C CA . PHE A 1 72 ? 18.447 -8.095 -22.355 1.00 66.12 72 PHE A CA 1
ATOM 593 C C . PHE A 1 72 ? 18.791 -7.854 -23.839 1.00 66.12 72 PHE A C 1
ATOM 595 O O . PHE A 1 72 ? 18.712 -8.791 -24.636 1.00 66.12 72 PHE A O 1
ATOM 602 N N . SER A 1 73 ? 19.156 -6.622 -24.207 1.00 52.97 73 SER A N 1
ATOM 603 C CA . SER A 1 73 ? 19.694 -6.235 -25.520 1.00 52.97 73 SER A CA 1
ATOM 604 C C . SER A 1 73 ? 21.164 -5.867 -25.407 1.00 52.97 73 SER A C 1
ATOM 606 O O . SER A 1 73 ? 21.831 -5.985 -26.457 1.00 52.97 73 SER A O 1
#